Protein AF-A0A9D7EIC1-F1 (afdb_monomer_lite)

Foldseek 3Di:
DWDWDFAPPLCLQVLCVVVVFHWDQPPPVLVPDDDPPDPSNSSNRGTTTGPDDPPDDPVRVVSSCVSNVD

pLDDT: mean 90.05, std 8.45, range [61.94, 97.75]

Sequence (70 aa):
MDYPFLTEDRALRERLLAHRIYSPRYWPGLLGPVEAGTAEQRFVDSIVHLPIDQRYGPEHMDRVLEVVLA

Secondary structure (DSSP, 8-state):
--EEEE-S-TTHHHHHHHTT-------GGGGSSPPTTSHHHHHHHHEEEE---TT--HHHHHHHHHHHH-

Structure (mmCIF, N/CA/C/O backbone):
data_AF-A0A9D7EIC1-F1
#
_entry.id   AF-A0A9D7EIC1-F1
#
loop_
_atom_site.group_PDB
_atom_site.id
_atom_site.type_symbol
_atom_site.label_atom_id
_atom_site.label_alt_id
_atom_site.label_comp_id
_atom_site.label_asym_id
_atom_site.label_entity_id
_atom_site.label_seq_id
_atom_site.pdbx_PDB_ins_code
_atom_site.Cartn_x
_atom_site.Cartn_y
_atom_site.Cartn_z
_atom_site.occupancy
_atom_site.B_iso_or_equiv
_atom_site.auth_seq_id
_atom_site.auth_comp_id
_atom_site.auth_asym_id
_atom_site.auth_atom_id
_atom_site.pdbx_PDB_model_num
ATOM 1 N N . MET A 1 1 ? 11.988 6.895 -0.183 1.00 80.94 1 MET A N 1
ATOM 2 C CA . MET A 1 1 ? 10.765 7.709 -0.132 1.00 80.94 1 MET A CA 1
ATOM 3 C C . MET A 1 1 ? 9.619 6.840 -0.609 1.00 80.94 1 MET A C 1
ATOM 5 O O . MET A 1 1 ? 9.862 5.879 -1.334 1.00 80.94 1 MET A O 1
ATOM 9 N N . ASP A 1 2 ? 8.425 7.098 -0.103 1.00 90.81 2 ASP A N 1
ATOM 10 C CA . ASP A 1 2 ? 7.222 6.303 -0.327 1.00 90.81 2 ASP A CA 1
ATOM 11 C C . ASP A 1 2 ? 6.031 7.226 -0.599 1.00 90.81 2 ASP A C 1
ATOM 13 O O . ASP A 1 2 ? 6.041 8.400 -0.222 1.00 90.81 2 ASP A O 1
ATOM 17 N N . TYR A 1 3 ? 5.015 6.693 -1.275 1.00 94.25 3 TYR A N 1
ATOM 18 C CA . TYR A 1 3 ? 3.774 7.402 -1.559 1.00 94.25 3 TYR A CA 1
ATOM 19 C C . TYR A 1 3 ? 2.608 6.750 -0.803 1.00 94.25 3 TYR A C 1
ATOM 21 O O . TYR A 1 3 ? 2.339 5.565 -1.026 1.00 94.25 3 TYR A O 1
ATOM 29 N N . PRO A 1 4 ? 1.905 7.484 0.079 1.00 93.94 4 PRO A N 1
ATOM 30 C CA . PRO A 1 4 ? 0.761 6.954 0.809 1.00 93.94 4 PRO A CA 1
ATOM 31 C C . PRO A 1 4 ? -0.449 6.840 -0.127 1.00 93.94 4 PRO A C 1
ATOM 33 O O . PRO A 1 4 ? -1.133 7.821 -0.410 1.00 93.94 4 PRO A O 1
ATOM 36 N N . PHE A 1 5 ? -0.719 5.629 -0.604 1.00 95.44 5 PHE A N 1
ATOM 37 C CA . PHE A 1 5 ? -1.848 5.337 -1.477 1.00 95.44 5 PHE A CA 1
ATOM 38 C C . PHE A 1 5 ? -3.036 4.827 -0.658 1.00 95.44 5 PHE A C 1
ATOM 40 O O . PHE A 1 5 ? -2.972 3.751 -0.064 1.00 95.44 5 PHE A O 1
ATOM 47 N N . LEU A 1 6 ? -4.117 5.605 -0.613 1.00 94.62 6 LEU A N 1
ATOM 48 C CA . LEU A 1 6 ? -5.365 5.209 0.037 1.00 94.62 6 LEU A CA 1
ATOM 49 C C . LEU A 1 6 ? -6.194 4.345 -0.921 1.00 94.62 6 LEU A C 1
ATOM 51 O O . LEU A 1 6 ? -6.590 4.820 -1.983 1.00 94.62 6 LEU A O 1
ATOM 55 N N . THR A 1 7 ? -6.478 3.101 -0.539 1.00 94.50 7 THR A N 1
ATOM 56 C CA . THR A 1 7 ? -7.210 2.142 -1.379 1.00 94.50 7 THR A CA 1
ATOM 57 C C . THR A 1 7 ? -8.233 1.345 -0.578 1.00 94.50 7 THR A C 1
ATOM 59 O O . THR A 1 7 ? -8.035 1.077 0.599 1.00 94.50 7 THR A O 1
ATOM 62 N N . GLU A 1 8 ? -9.324 0.923 -1.213 1.00 92.44 8 GLU A N 1
ATOM 63 C CA . GLU A 1 8 ? -10.282 -0.013 -0.604 1.00 92.44 8 GLU A CA 1
ATOM 64 C C . GLU A 1 8 ? -9.857 -1.481 -0.782 1.00 92.44 8 GLU A C 1
ATOM 66 O O . GLU A 1 8 ? -10.412 -2.376 -0.141 1.00 92.44 8 GLU A O 1
ATOM 71 N N . ASP A 1 9 ? -8.834 -1.734 -1.605 1.00 94.56 9 ASP A N 1
ATOM 72 C CA . ASP A 1 9 ? -8.249 -3.058 -1.786 1.00 94.56 9 ASP A CA 1
ATOM 73 C C . ASP A 1 9 ? -7.385 -3.453 -0.581 1.00 94.56 9 ASP A C 1
ATOM 75 O O . ASP A 1 9 ? -6.194 -3.138 -0.480 1.00 94.56 9 ASP A O 1
ATOM 79 N N . ARG A 1 10 ? -7.99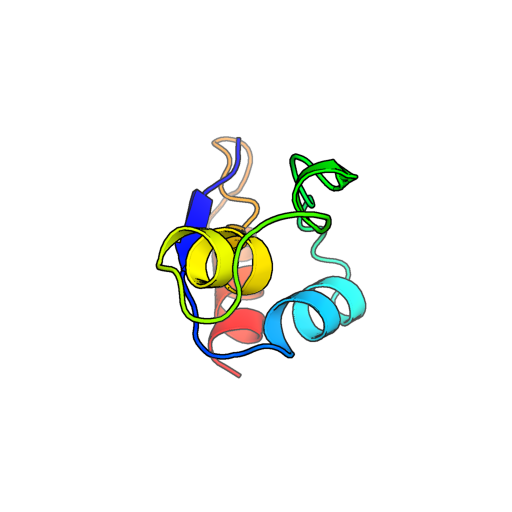7 -4.213 0.330 1.00 90.31 10 ARG A N 1
ATOM 80 C CA . ARG A 1 10 ? -7.342 -4.749 1.530 1.00 90.31 10 ARG A CA 1
ATOM 81 C C . ARG A 1 10 ? -6.261 -5.790 1.220 1.00 90.31 10 ARG A C 1
ATOM 83 O O . ARG A 1 10 ? -5.372 -5.989 2.045 1.00 90.31 10 ARG A O 1
ATOM 90 N N . ALA A 1 11 ? -6.313 -6.432 0.052 1.00 94.44 11 ALA A N 1
ATOM 91 C CA . ALA A 1 11 ? -5.361 -7.460 -0.363 1.00 94.44 11 ALA A CA 1
ATOM 92 C C . ALA A 1 11 ? -4.127 -6.876 -1.069 1.00 94.44 11 ALA A C 1
ATOM 94 O O . ALA A 1 11 ? -3.124 -7.579 -1.221 1.00 94.44 11 ALA A O 1
ATOM 95 N N . LEU A 1 12 ? -4.149 -5.594 -1.459 1.00 95.94 12 LEU A N 1
ATOM 96 C CA . LEU A 1 12 ? -3.060 -4.960 -2.209 1.00 95.94 12 LEU A CA 1
ATOM 97 C C . LEU A 1 12 ? -1.697 -5.153 -1.533 1.00 95.94 12 LEU A C 1
ATOM 99 O O . LEU A 1 12 ? -0.711 -5.478 -2.187 1.00 95.94 12 LEU A O 1
ATOM 103 N N . ARG A 1 13 ? -1.623 -4.998 -0.208 1.00 93.50 13 ARG A N 1
ATOM 104 C CA . ARG A 1 13 ? -0.354 -5.134 0.522 1.00 93.50 13 ARG A CA 1
ATOM 105 C C . ARG A 1 13 ? 0.221 -6.550 0.442 1.00 93.50 13 ARG A C 1
ATOM 107 O O . ARG A 1 13 ? 1.427 -6.709 0.265 1.00 93.50 13 ARG A O 1
ATOM 114 N N . GLU A 1 14 ? -0.629 -7.564 0.566 1.00 94.81 14 GLU A N 1
ATOM 115 C CA . GLU A 1 14 ? -0.233 -8.971 0.442 1.00 94.81 14 GLU A CA 1
ATOM 116 C C . GLU A 1 14 ? 0.176 -9.292 -0.997 1.00 94.81 14 GLU A C 1
ATOM 118 O O . GLU A 1 14 ? 1.191 -9.954 -1.222 1.00 94.81 14 GLU A O 1
ATOM 123 N N . ARG A 1 15 ? -0.551 -8.738 -1.974 1.00 97.12 15 ARG A N 1
ATOM 124 C CA . ARG A 1 15 ? -0.246 -8.872 -3.400 1.00 97.12 15 ARG A CA 1
ATOM 125 C C . ARG A 1 15 ? 1.108 -8.250 -3.756 1.00 97.12 15 ARG A C 1
ATOM 127 O O . ARG A 1 15 ? 1.913 -8.901 -4.423 1.00 97.12 15 ARG A O 1
ATOM 134 N N . LEU A 1 16 ? 1.409 -7.051 -3.255 1.00 97.00 16 LEU A N 1
ATOM 135 C CA . LEU A 1 16 ? 2.722 -6.410 -3.397 1.00 97.00 16 LEU A CA 1
ATOM 136 C C . LEU A 1 16 ? 3.833 -7.268 -2.775 1.00 97.00 16 LEU A C 1
ATOM 138 O O . LEU A 1 16 ? 4.841 -7.542 -3.431 1.00 97.00 16 LEU A O 1
ATOM 142 N N . LEU A 1 17 ? 3.625 -7.769 -1.551 1.00 96.38 17 LEU A N 1
ATOM 143 C CA . LEU A 1 17 ? 4.594 -8.625 -0.865 1.00 96.38 17 LEU A CA 1
ATOM 144 C C . LEU A 1 17 ? 4.881 -9.917 -1.649 1.00 96.38 17 LEU A C 1
ATOM 146 O O . LEU A 1 17 ? 6.047 -10.284 -1.806 1.00 96.38 17 LEU A O 1
ATOM 150 N N . ALA A 1 18 ? 3.849 -10.568 -2.193 1.00 97.75 18 ALA A N 1
ATOM 151 C CA . ALA A 1 18 ? 3.988 -11.769 -3.021 1.00 97.75 18 ALA A CA 1
ATOM 152 C C . ALA A 1 18 ? 4.853 -11.525 -4.273 1.00 97.75 18 ALA A C 1
ATOM 154 O O . ALA A 1 18 ? 5.626 -12.394 -4.679 1.00 97.75 18 ALA A O 1
ATOM 155 N N . HIS A 1 19 ? 4.806 -10.311 -4.829 1.00 97.69 19 HIS A N 1
ATOM 156 C CA . HIS A 1 19 ? 5.630 -9.881 -5.963 1.00 97.69 19 HIS A CA 1
ATOM 157 C C . HIS A 1 19 ? 6.990 -9.294 -5.552 1.00 97.69 19 HIS A C 1
ATOM 159 O O . HIS A 1 19 ? 7.708 -8.743 -6.395 1.00 97.69 19 HIS A O 1
ATOM 165 N N . ARG A 1 20 ? 7.382 -9.438 -4.277 1.00 96.81 20 ARG A N 1
ATOM 166 C CA . ARG A 1 20 ? 8.608 -8.873 -3.682 1.00 96.81 20 ARG A CA 1
ATOM 167 C C . ARG A 1 20 ? 8.683 -7.344 -3.769 1.00 96.81 20 ARG A C 1
ATOM 169 O O . ARG A 1 20 ? 9.772 -6.780 -3.867 1.00 96.81 20 ARG A O 1
ATOM 176 N N . ILE A 1 21 ? 7.533 -6.678 -3.726 1.00 96.06 21 ILE A N 1
ATOM 177 C CA . ILE A 1 21 ? 7.413 -5.225 -3.628 1.00 96.06 21 ILE A CA 1
ATOM 178 C C . ILE A 1 21 ? 7.086 -4.902 -2.171 1.00 96.06 21 ILE A C 1
ATOM 180 O O . ILE A 1 21 ? 5.985 -5.147 -1.683 1.00 96.06 21 ILE A O 1
ATOM 184 N N . TYR A 1 22 ? 8.078 -4.401 -1.441 1.00 93.88 22 TYR A N 1
ATOM 185 C CA . TYR A 1 22 ? 7.952 -4.193 -0.002 1.00 93.88 22 TYR A CA 1
ATOM 186 C C . TYR A 1 22 ? 7.325 -2.832 0.300 1.00 93.88 22 TYR A C 1
ATOM 188 O O . TYR A 1 22 ? 7.843 -1.797 -0.114 1.00 93.88 22 TYR A O 1
ATOM 196 N N . SER A 1 23 ? 6.227 -2.849 1.056 1.00 91.88 23 SER A N 1
ATOM 197 C CA . SER A 1 23 ? 5.521 -1.657 1.528 1.00 91.88 23 SER A CA 1
ATOM 198 C C . SER A 1 23 ? 5.575 -1.594 3.060 1.00 91.88 23 SER A C 1
ATOM 200 O O . SER A 1 23 ? 5.110 -2.533 3.719 1.00 91.88 23 SER A O 1
ATOM 202 N N . PRO A 1 24 ? 6.1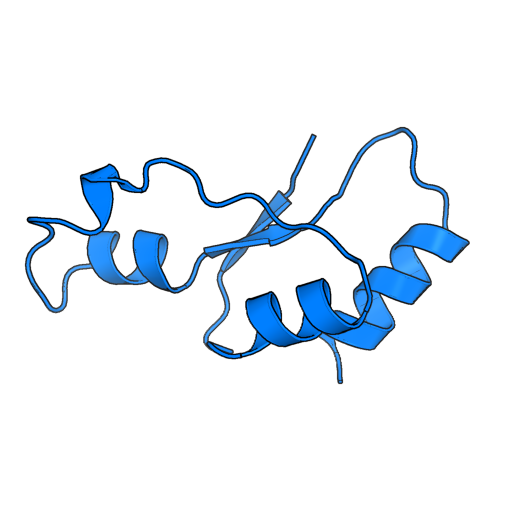45 -0.533 3.658 1.00 89.62 24 PRO A N 1
ATOM 203 C CA . PRO A 1 24 ? 6.201 -0.407 5.107 1.00 89.62 24 PRO A CA 1
ATOM 204 C C . PRO A 1 24 ? 4.803 -0.226 5.719 1.00 89.62 24 PRO A C 1
ATOM 206 O O . PRO A 1 24 ? 3.876 0.316 5.112 1.00 89.62 24 PRO A O 1
ATOM 209 N N . ARG A 1 25 ? 4.643 -0.675 6.969 1.00 85.12 25 ARG A N 1
ATOM 210 C CA . ARG A 1 25 ? 3.525 -0.269 7.830 1.00 85.12 25 ARG A CA 1
ATOM 211 C C . ARG A 1 25 ? 4.062 0.686 8.881 1.00 85.12 25 ARG A C 1
ATOM 213 O O . ARG A 1 25 ? 4.849 0.272 9.730 1.00 85.12 25 ARG A O 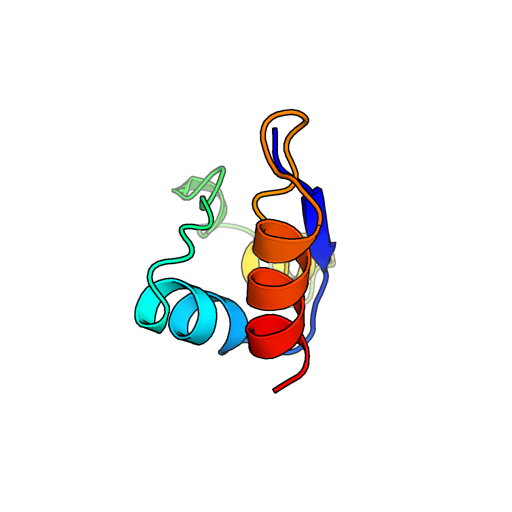1
ATOM 220 N N . TYR A 1 26 ? 3.644 1.942 8.819 1.00 85.31 26 TYR A N 1
ATOM 221 C CA . TYR A 1 26 ? 3.992 2.906 9.852 1.00 85.31 26 TYR A CA 1
ATOM 222 C C . TYR A 1 26 ? 3.023 2.832 11.027 1.00 85.31 26 TYR A C 1
ATOM 224 O O . TYR A 1 26 ? 1.890 2.377 10.886 1.00 85.31 26 TYR A O 1
ATOM 232 N N . TRP A 1 27 ? 3.520 3.250 12.192 1.00 80.50 27 TRP A N 1
ATOM 233 C CA . TRP A 1 27 ? 2.783 3.312 13.455 1.00 80.50 27 TRP A CA 1
ATOM 234 C C . TRP A 1 27 ? 1.927 2.071 13.759 1.00 80.50 27 TRP A C 1
ATOM 236 O O . TRP A 1 27 ? 0.738 2.200 14.034 1.00 80.50 27 TRP A 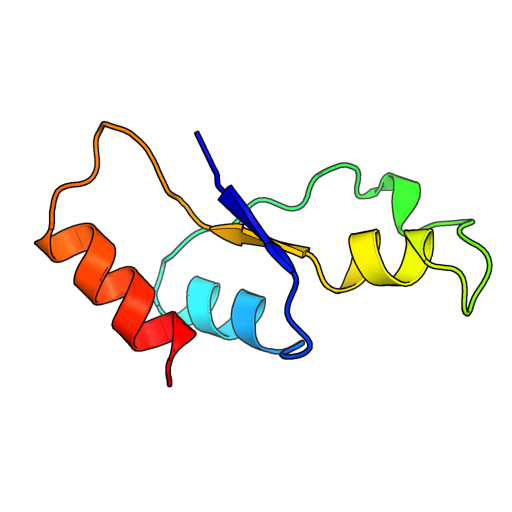O 1
ATOM 246 N N . PRO A 1 28 ? 2.505 0.855 13.790 1.00 73.75 28 PRO A N 1
ATOM 247 C CA . PRO A 1 28 ? 1.742 -0.348 14.121 1.00 73.75 28 PRO A CA 1
ATOM 248 C C . PRO A 1 28 ? 1.097 -0.287 15.518 1.00 73.75 28 PRO A C 1
ATOM 250 O O . PRO A 1 28 ? 0.107 -0.963 15.756 1.00 73.75 28 PRO A O 1
ATOM 253 N N . GLY A 1 29 ? 1.600 0.554 16.431 1.00 72.69 29 GLY A N 1
ATOM 254 C CA . GLY A 1 29 ? 0.960 0.813 17.727 1.00 72.69 29 GLY A CA 1
ATOM 255 C C . GLY A 1 29 ? -0.362 1.593 17.648 1.00 72.69 29 GLY A C 1
ATOM 256 O O . GLY A 1 29 ? -1.149 1.527 18.587 1.00 72.69 29 GLY A O 1
ATOM 257 N N . LEU A 1 30 ? -0.636 2.285 16.532 1.00 68.62 30 LEU A N 1
ATOM 258 C CA . LEU A 1 30 ? -1.932 2.917 16.242 1.00 68.62 30 LEU A CA 1
ATOM 259 C C . LEU A 1 30 ? -2.954 1.932 15.665 1.00 68.62 30 LEU A C 1
ATOM 261 O O . LEU A 1 30 ? -4.125 2.271 15.600 1.00 68.62 30 LEU A O 1
ATOM 265 N N . LEU A 1 31 ? -2.557 0.696 15.332 1.00 61.94 31 LEU A N 1
ATOM 266 C CA . LEU A 1 31 ? -3.515 -0.391 15.066 1.00 61.94 31 LEU A CA 1
ATOM 267 C C . LEU A 1 31 ? -4.294 -0.794 16.342 1.00 61.94 31 LEU A C 1
ATOM 269 O O . LEU A 1 31 ? -5.171 -1.649 16.278 1.00 61.94 31 LEU A O 1
ATOM 273 N N . GLY A 1 32 ? -3.937 -0.208 17.498 1.00 69.62 32 GLY A N 1
ATOM 274 C CA . GLY A 1 32 ? -4.699 -0.204 18.748 1.00 69.62 32 GLY A CA 1
ATOM 275 C C . GLY A 1 32 ? -5.853 0.820 18.742 1.00 69.62 32 GLY A C 1
ATOM 276 O O . GLY A 1 32 ? -6.610 0.821 17.788 1.00 69.62 32 GLY A O 1
ATOM 277 N N . PRO A 1 33 ? -6.036 1.657 19.785 1.00 65.38 33 PRO A N 1
ATOM 278 C CA . PRO A 1 33 ? -7.297 2.281 20.235 1.00 65.38 33 PRO A CA 1
ATOM 279 C C . PRO A 1 33 ? -7.842 3.391 19.315 1.00 65.38 33 PRO A C 1
ATOM 281 O O . PRO A 1 33 ? -8.123 4.502 19.758 1.00 65.38 33 PRO A O 1
ATOM 284 N N . VAL A 1 34 ? -7.975 3.116 18.025 1.00 71.81 34 VAL A N 1
ATOM 285 C CA . VAL A 1 34 ? -8.680 3.977 17.090 1.00 71.81 34 VAL A CA 1
ATOM 286 C C . VAL A 1 34 ? -10.129 3.524 17.086 1.00 71.81 34 VAL A C 1
ATOM 288 O O . VAL A 1 34 ? -10.435 2.351 16.862 1.00 71.81 34 VAL A O 1
ATOM 291 N N . GLU A 1 35 ? -11.020 4.451 17.420 1.00 80.94 35 GLU A N 1
ATOM 292 C CA . GLU A 1 35 ? -12.446 4.176 17.498 1.00 80.94 35 GLU A CA 1
ATOM 293 C C . GLU A 1 35 ? -12.955 3.657 16.148 1.00 80.94 35 GLU A C 1
ATOM 295 O O . GLU A 1 35 ? -12.615 4.182 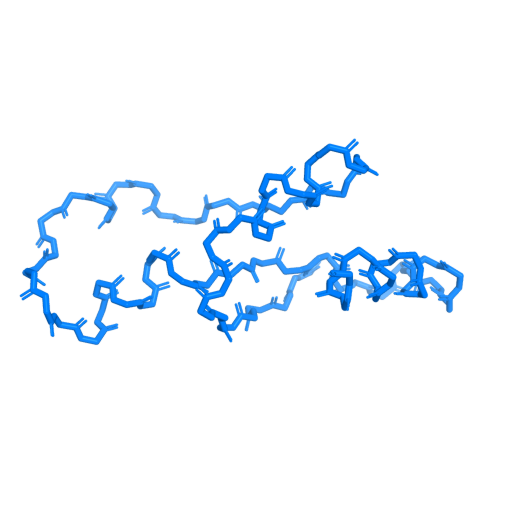15.080 1.00 80.94 35 GLU A O 1
ATOM 300 N N . ALA A 1 36 ? -13.740 2.579 16.195 1.00 82.25 36 ALA A N 1
ATOM 301 C CA . ALA A 1 36 ? -14.244 1.943 14.990 1.00 82.25 36 ALA A CA 1
ATOM 302 C C . ALA A 1 36 ? -15.177 2.891 14.223 1.00 82.25 36 ALA A C 1
ATOM 304 O O . ALA A 1 36 ? -16.010 3.571 14.813 1.00 82.25 36 ALA A O 1
ATOM 305 N N . GLY A 1 37 ? -15.056 2.914 12.896 1.00 82.88 37 GLY A N 1
ATOM 306 C CA . GLY A 1 37 ? -15.856 3.777 12.023 1.00 82.88 37 GLY A CA 1
ATOM 307 C C . GLY A 1 37 ? -15.324 5.204 11.867 1.00 82.88 37 GLY A C 1
ATOM 308 O O . GLY A 1 37 ? -15.934 5.996 11.151 1.00 82.88 37 GLY A O 1
ATOM 309 N N . THR A 1 38 ? -14.188 5.535 12.483 1.00 88.50 38 THR A N 1
ATOM 310 C CA . THR A 1 38 ? -13.529 6.833 12.294 1.00 88.50 38 THR A CA 1
ATOM 311 C C . THR A 1 38 ? -12.743 6.908 10.981 1.00 88.50 38 THR A C 1
ATOM 313 O O . THR A 1 38 ? -12.367 5.897 10.376 1.00 88.50 38 THR A O 1
ATOM 316 N N . ALA A 1 39 ? -12.472 8.134 10.525 1.00 87.25 39 ALA A N 1
ATOM 317 C CA . ALA A 1 39 ? -11.636 8.374 9.350 1.00 87.25 39 ALA A CA 1
ATOM 318 C C . ALA A 1 39 ? -10.184 7.924 9.595 1.00 87.25 39 ALA A C 1
ATOM 320 O O . ALA A 1 39 ? -9.521 7.415 8.694 1.00 87.25 39 ALA A O 1
ATOM 321 N N . GLU A 1 40 ? -9.721 8.051 10.834 1.00 86.88 40 GLU A N 1
ATOM 322 C CA . GLU A 1 40 ? -8.419 7.617 11.315 1.00 86.88 40 GLU A CA 1
ATOM 323 C C . GLU A 1 40 ? -8.263 6.104 11.167 1.00 86.88 40 GLU A C 1
ATOM 325 O O . GLU A 1 40 ? -7.251 5.655 10.627 1.00 86.88 40 GLU A O 1
ATOM 330 N N . GLN A 1 41 ? -9.281 5.320 11.556 1.00 85.38 41 GLN A N 1
ATOM 331 C CA . GLN A 1 41 ? -9.259 3.868 11.365 1.00 85.38 41 GLN A CA 1
ATOM 332 C C . GLN A 1 41 ? -9.127 3.539 9.878 1.00 85.38 41 GLN A C 1
ATOM 334 O O . GLN A 1 41 ? -8.283 2.733 9.484 1.00 85.38 41 GLN A O 1
ATOM 339 N N . ARG A 1 42 ? -9.914 4.221 9.034 1.00 87.25 42 ARG A N 1
ATOM 340 C CA . ARG A 1 42 ? -9.843 4.041 7.582 1.00 87.25 42 ARG A CA 1
ATOM 341 C C . ARG A 1 42 ? -8.432 4.308 7.067 1.00 87.25 42 ARG A C 1
ATOM 343 O O . ARG A 1 42 ? -7.931 3.514 6.281 1.00 87.25 42 ARG A O 1
ATOM 350 N N . PHE A 1 43 ? -7.774 5.377 7.501 1.00 88.31 43 PHE A N 1
ATOM 351 C CA . PHE A 1 43 ? -6.416 5.691 7.058 1.00 88.31 43 PHE A CA 1
ATOM 352 C C . PHE A 1 43 ? -5.387 4.666 7.526 1.00 88.31 43 PHE A C 1
ATOM 354 O O . PHE A 1 43 ? -4.574 4.218 6.720 1.00 88.31 43 PHE A O 1
ATOM 361 N N . VAL A 1 44 ? -5.444 4.250 8.790 1.00 85.38 44 VAL A N 1
ATOM 362 C CA . VAL A 1 44 ? -4.516 3.253 9.339 1.00 85.38 44 VAL A CA 1
ATOM 363 C C . VAL A 1 44 ? -4.632 1.912 8.602 1.00 85.38 44 VAL A C 1
ATOM 365 O O . VAL A 1 44 ? -3.611 1.303 8.270 1.00 85.38 44 VAL A O 1
ATOM 368 N N . ASP A 1 45 ? -5.854 1.479 8.291 1.00 84.38 45 ASP A N 1
ATOM 369 C CA . ASP A 1 45 ? -6.103 0.174 7.670 1.00 84.38 45 ASP A CA 1
ATOM 370 C C . ASP A 1 45 ? -5.933 0.179 6.145 1.00 84.38 45 ASP A C 1
ATOM 372 O O . ASP A 1 45 ? -5.543 -0.832 5.557 1.00 84.38 45 ASP A O 1
ATOM 376 N N . SER A 1 46 ? -6.227 1.308 5.497 1.00 90.38 46 SER A N 1
ATOM 377 C CA . SER A 1 46 ? -6.432 1.377 4.041 1.00 90.38 46 SER A CA 1
ATOM 378 C C . SER A 1 46 ? -5.308 2.096 3.289 1.00 90.38 46 SER A C 1
ATOM 380 O O . SER A 1 46 ? -5.291 2.088 2.058 1.00 90.38 46 SER A O 1
ATOM 382 N N . ILE A 1 47 ? -4.358 2.728 3.989 1.00 93.56 47 ILE A N 1
ATOM 383 C CA . ILE A 1 47 ? -3.172 3.307 3.346 1.00 93.56 47 ILE A CA 1
ATOM 384 C C . ILE A 1 47 ? -2.129 2.214 3.102 1.00 93.56 47 ILE A C 1
ATOM 386 O O . ILE A 1 47 ? -1.704 1.493 4.010 1.00 93.56 47 ILE A O 1
ATOM 390 N N . VAL A 1 48 ? -1.666 2.124 1.860 1.00 94.81 48 VAL A N 1
ATOM 391 C CA . VAL A 1 48 ? -0.526 1.312 1.434 1.00 94.81 48 VAL A CA 1
ATOM 392 C C . VAL A 1 48 ? 0.583 2.253 0.973 1.00 94.81 48 VAL A C 1
ATOM 394 O O . VAL A 1 48 ? 0.391 3.068 0.078 1.00 94.81 48 VAL A O 1
ATOM 397 N N . HIS A 1 49 ? 1.760 2.148 1.586 1.00 94.75 49 HIS A N 1
ATOM 398 C CA . HIS A 1 49 ? 2.911 2.986 1.253 1.00 94.75 49 HIS A CA 1
ATOM 399 C C . HIS A 1 49 ? 3.641 2.396 0.048 1.00 94.75 49 HIS A C 1
ATOM 401 O O . HIS A 1 49 ? 4.428 1.456 0.195 1.00 94.75 49 HIS A O 1
ATOM 407 N N . LEU A 1 50 ? 3.332 2.886 -1.151 1.00 96.06 50 LEU A N 1
ATOM 408 C CA . LEU A 1 50 ? 3.943 2.403 -2.386 1.00 96.06 50 LEU A CA 1
ATOM 409 C C . LEU A 1 50 ? 5.406 2.867 -2.466 1.00 96.06 50 LEU A C 1
ATOM 411 O O . LEU A 1 50 ? 5.693 4.023 -2.137 1.00 96.06 50 LEU A O 1
ATOM 415 N N . PRO A 1 51 ? 6.342 2.009 -2.910 1.00 93.62 51 PRO A N 1
ATOM 416 C CA . PRO A 1 51 ? 7.744 2.381 -3.043 1.00 93.62 51 PRO A CA 1
ATOM 417 C C . PRO A 1 51 ? 7.933 3.294 -4.261 1.00 93.62 51 PRO A C 1
ATOM 419 O O . PRO A 1 51 ? 8.219 2.836 -5.364 1.00 93.62 51 PRO A O 1
ATOM 422 N N . ILE A 1 52 ? 7.763 4.598 -4.045 1.00 93.31 52 ILE A N 1
ATOM 423 C CA . ILE A 1 52 ? 7.982 5.649 -5.041 1.00 93.31 52 ILE A CA 1
ATOM 424 C C . ILE A 1 52 ? 9.145 6.516 -4.566 1.00 93.31 52 ILE A C 1
ATOM 426 O O . ILE A 1 52 ? 9.040 7.315 -3.638 1.00 93.31 52 ILE A O 1
ATOM 430 N N . ASP A 1 53 ? 10.286 6.327 -5.21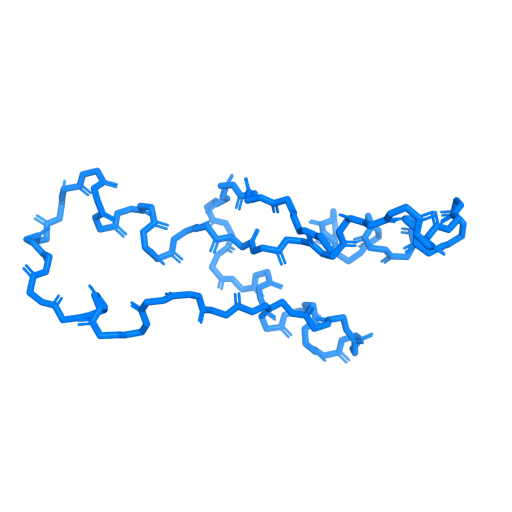1 1.00 92.44 53 ASP A N 1
ATOM 431 C CA . ASP A 1 53 ? 11.574 6.877 -4.816 1.00 92.44 53 ASP A CA 1
ATOM 432 C C . ASP A 1 53 ? 12.346 7.288 -6.069 1.00 92.44 53 ASP A C 1
ATOM 434 O O . ASP A 1 53 ? 12.269 6.614 -7.093 1.00 92.44 53 ASP A O 1
ATOM 438 N N . GLN A 1 54 ? 13.131 8.361 -5.972 1.00 93.12 54 GLN A N 1
ATOM 439 C CA . GLN A 1 54 ? 13.943 8.896 -7.072 1.00 93.12 54 GLN A CA 1
ATOM 440 C C . GLN A 1 54 ? 14.942 7.894 -7.682 1.00 93.12 54 GLN A C 1
ATOM 442 O O . GLN A 1 54 ? 15.499 8.149 -8.744 1.00 93.12 54 GLN A O 1
ATOM 447 N N . ARG A 1 55 ? 15.213 6.773 -7.004 1.00 92.50 55 ARG A N 1
ATOM 448 C CA . ARG A 1 55 ? 16.067 5.688 -7.505 1.00 92.50 55 ARG A CA 1
ATOM 449 C C . ARG A 1 55 ? 15.356 4.759 -8.493 1.00 92.50 55 ARG A C 1
ATOM 451 O O . ARG A 1 55 ? 16.031 3.983 -9.163 1.00 92.50 55 ARG A O 1
ATOM 458 N N . TYR A 1 56 ? 14.027 4.793 -8.570 1.00 93.56 56 TYR A N 1
ATOM 459 C CA . TYR A 1 56 ? 13.261 3.939 -9.472 1.00 93.56 56 TYR A CA 1
ATOM 460 C C . TYR A 1 56 ? 13.091 4.587 -10.849 1.00 93.56 56 TYR A C 1
ATOM 462 O O . TYR A 1 56 ? 12.655 5.728 -10.970 1.00 93.56 56 TYR A O 1
ATOM 470 N N . GLY A 1 57 ? 13.429 3.827 -11.891 1.00 96.25 57 GLY A N 1
ATOM 471 C CA . GLY A 1 57 ? 13.134 4.169 -13.287 1.00 96.25 57 GLY A CA 1
ATOM 472 C C . GLY A 1 57 ? 11.773 3.641 -13.771 1.00 96.25 57 GLY A C 1
ATOM 473 O O . GLY A 1 57 ? 11.093 2.944 -13.013 1.00 96.25 57 GLY A O 1
ATOM 474 N N . PRO A 1 58 ? 11.405 3.904 -15.041 1.00 97.06 58 PRO A N 1
ATOM 475 C CA . PRO A 1 58 ? 10.116 3.509 -15.621 1.00 97.06 58 PRO A CA 1
ATOM 476 C C . PRO A 1 58 ? 9.792 2.021 -15.456 1.00 97.06 58 PRO A C 1
ATOM 478 O O . PRO A 1 58 ? 8.753 1.693 -14.906 1.00 97.06 58 PRO A O 1
ATOM 481 N N . GLU A 1 59 ? 10.736 1.131 -15.771 1.00 97.31 59 GLU A N 1
ATOM 482 C CA . GLU A 1 59 ? 10.545 -0.327 -15.665 1.00 97.31 59 GLU A CA 1
ATOM 483 C C . GLU A 1 59 ? 10.176 -0.788 -14.243 1.00 97.31 59 GLU A C 1
ATOM 485 O O . GLU A 1 59 ? 9.392 -1.716 -14.047 1.00 97.31 59 GLU A O 1
ATOM 490 N N . HIS A 1 60 ? 10.726 -0.126 -13.220 1.00 95.75 60 HIS A N 1
ATOM 491 C CA . HIS A 1 60 ? 10.384 -0.423 -11.832 1.00 95.75 60 HIS A CA 1
ATOM 492 C C . HIS A 1 60 ? 8.970 0.055 -11.494 1.00 95.75 60 HIS A C 1
ATOM 494 O O . HIS A 1 60 ? 8.264 -0.620 -10.748 1.00 95.75 60 HIS A O 1
ATOM 500 N N . MET A 1 61 ? 8.570 1.218 -12.018 1.00 95.81 61 MET A N 1
ATOM 501 C CA . MET A 1 61 ? 7.242 1.787 -11.789 1.00 95.81 61 MET A CA 1
ATOM 502 C C . MET A 1 61 ? 6.167 0.998 -12.534 1.00 95.81 61 MET A C 1
ATOM 504 O O . MET A 1 61 ? 5.133 0.715 -11.938 1.00 95.81 61 MET A O 1
ATOM 508 N N . ASP A 1 62 ? 6.439 0.553 -13.762 1.00 97.12 62 ASP A N 1
ATOM 509 C CA . ASP A 1 62 ? 5.541 -0.306 -14.538 1.00 97.12 62 ASP A CA 1
ATOM 510 C C . ASP A 1 62 ? 5.268 -1.615 -13.795 1.00 97.12 62 ASP A C 1
ATOM 512 O O . ASP A 1 62 ? 4.114 -1.974 -13.577 1.00 97.12 62 ASP A O 1
ATOM 516 N N . ARG A 1 63 ? 6.311 -2.261 -13.257 1.00 96.69 63 ARG A N 1
ATOM 517 C CA . ARG A 1 63 ? 6.150 -3.449 -12.405 1.00 96.69 63 ARG A CA 1
ATOM 518 C C . ARG A 1 63 ? 5.287 -3.184 -11.166 1.00 96.69 63 ARG A C 1
ATOM 520 O O . ARG A 1 63 ? 4.538 -4.061 -10.744 1.00 96.69 63 ARG A O 1
ATOM 527 N N . VAL A 1 64 ? 5.413 -2.017 -10.531 1.00 96.81 64 VAL A N 1
ATOM 528 C CA . VAL A 1 64 ? 4.549 -1.656 -9.392 1.00 96.81 64 VAL A CA 1
ATOM 529 C C . VAL A 1 64 ? 3.107 -1.470 -9.863 1.00 96.81 64 VAL A C 1
ATOM 531 O O . VAL A 1 64 ? 2.198 -1.998 -9.225 1.00 96.81 64 VAL A O 1
ATOM 534 N N . LEU A 1 65 ? 2.894 -0.775 -10.982 1.00 96.56 65 LEU A N 1
ATOM 535 C CA . LEU A 1 65 ? 1.573 -0.526 -11.557 1.00 96.56 65 LEU A CA 1
ATOM 536 C C . LEU A 1 65 ? 0.861 -1.816 -11.963 1.00 96.56 65 LEU A C 1
ATOM 538 O O . LEU A 1 65 ? -0.312 -1.965 -11.638 1.00 96.56 65 LEU A O 1
ATOM 542 N N . GLU A 1 66 ? 1.556 -2.762 -12.592 1.00 97.62 66 GLU A N 1
ATOM 543 C CA . GLU A 1 66 ? 1.004 -4.074 -12.951 1.00 97.62 66 GLU A CA 1
ATOM 544 C C . GLU A 1 66 ? 0.418 -4.797 -11.735 1.00 97.62 66 GLU A C 1
ATOM 546 O O . GLU A 1 66 ? -0.660 -5.376 -11.810 1.00 97.62 66 GLU A O 1
ATOM 551 N N . VAL A 1 67 ? 1.097 -4.727 -10.587 1.00 97.69 67 VAL A N 1
ATOM 552 C CA . VAL A 1 67 ? 0.639 -5.378 -9.354 1.00 97.69 67 VAL A CA 1
ATOM 553 C C . VAL A 1 67 ? -0.491 -4.594 -8.680 1.00 97.69 67 VAL A C 1
ATOM 555 O O . VAL A 1 67 ? -1.385 -5.201 -8.090 1.00 97.69 67 VAL A O 1
ATOM 558 N N . VAL A 1 68 ? -0.462 -3.259 -8.756 1.00 96.62 68 VAL A N 1
ATOM 559 C CA . VAL A 1 68 ? -1.497 -2.377 -8.186 1.00 96.62 68 VAL A CA 1
ATOM 560 C C . VAL A 1 68 ? -2.810 -2.452 -8.970 1.00 96.62 68 VAL A C 1
ATOM 562 O O . VAL A 1 68 ? -3.872 -2.380 -8.358 1.00 96.62 68 VAL A O 1
ATOM 565 N N . LEU A 1 69 ? -2.743 -2.584 -10.297 1.00 95.06 69 LEU A N 1
ATOM 566 C CA . LEU A 1 69 ? -3.900 -2.564 -11.200 1.00 95.06 69 LEU A CA 1
ATOM 567 C C . LEU A 1 69 ? -4.463 -3.954 -11.536 1.00 95.06 69 LEU A C 1
ATOM 569 O O . LEU A 1 69 ? -5.504 -4.028 -12.188 1.00 95.06 69 LEU A O 1
ATOM 573 N N . ALA A 1 70 ? -3.784 -5.026 -11.118 1.00 90.31 70 ALA A N 1
ATOM 574 C CA . ALA A 1 70 ? -4.303 -6.394 -11.163 1.00 90.31 70 ALA A CA 1
ATOM 575 C C . ALA A 1 70 ? -5.425 -6.599 -10.140 1.00 90.31 70 ALA A C 1
ATOM 577 O O . ALA A 1 70 ? -6.418 -7.263 -10.514 1.00 90.31 70 ALA A O 1
#

Radius of gyration: 13.12 Å; chains: 1; bounding box: 32×21×36 Å